Protein AF-K2JAC0-F1 (afdb_monomer_lite)

Radius of gyration: 22.64 Å; chains: 1; bounding box: 38×79×41 Å

Foldseek 3Di:
DDDDDPDDPPPPVVVVVVVVVVVVVVVVVVVVQVVVQVVVQVLCVVLLVVVQVVFVLLFVLVQVLCPVPDPPDHWPTWGFDGWTARPVQQWIWGKTQIDDPFFDSPKIKTAIAHPVQAPSVCSVVLSVLQNCPDPPDNRSSYSSVSSVVVRMDTGTHTDDD

Structure (mmCIF, N/CA/C/O backbone):
data_AF-K2JAC0-F1
#
_entry.id   AF-K2JAC0-F1
#
loop_
_atom_site.group_PDB
_atom_site.id
_atom_site.type_symbol
_atom_site.label_atom_id
_atom_site.label_alt_id
_atom_site.label_comp_id
_atom_site.label_asym_id
_atom_site.label_entity_id
_atom_site.label_seq_id
_atom_site.pdbx_PDB_ins_code
_atom_site.Cartn_x
_atom_site.Cartn_y
_atom_site.Cartn_z
_atom_site.occupancy
_atom_site.B_iso_or_equiv
_atom_site.auth_seq_id
_atom_site.auth_comp_id
_atom_site.auth_asym_id
_atom_site.auth_atom_id
_atom_site.pdbx_PDB_model_num
ATOM 1 N N . MET A 1 1 ? -5.618 -63.204 -14.736 1.00 41.69 1 MET A N 1
ATOM 2 C CA . MET A 1 1 ? -4.197 -62.794 -14.795 1.00 41.69 1 MET A CA 1
ATOM 3 C C . MET A 1 1 ? -3.832 -62.091 -13.493 1.00 41.69 1 MET A C 1
ATOM 5 O O . MET A 1 1 ? -4.627 -61.258 -13.069 1.00 41.69 1 MET A O 1
ATOM 9 N N . PRO A 1 2 ? -2.713 -62.433 -12.831 1.00 42.84 2 PRO A N 1
ATOM 10 C CA . PRO A 1 2 ? -2.320 -61.817 -11.567 1.00 42.84 2 PRO A CA 1
ATOM 11 C C . PRO A 1 2 ? -1.718 -60.425 -11.809 1.00 42.84 2 PRO A C 1
ATOM 13 O O . PRO A 1 2 ? -0.909 -60.261 -12.720 1.00 42.84 2 PRO A O 1
ATOM 16 N N . ARG A 1 3 ? -2.093 -59.436 -10.985 1.00 47.97 3 ARG A N 1
ATOM 17 C CA . ARG A 1 3 ? -1.370 -58.160 -10.876 1.00 47.97 3 ARG A CA 1
ATOM 18 C C . ARG A 1 3 ? -0.069 -58.450 -10.137 1.00 47.97 3 ARG A C 1
ATOM 20 O O . ARG A 1 3 ? -0.105 -58.738 -8.944 1.00 47.97 3 ARG A O 1
ATOM 27 N N . LYS A 1 4 ? 1.045 -58.436 -10.856 1.00 46.31 4 LYS A N 1
ATOM 28 C CA . LYS A 1 4 ? 2.378 -58.525 -10.276 1.00 46.31 4 LYS A CA 1
ATOM 29 C C . LYS A 1 4 ? 3.155 -57.262 -10.631 1.00 46.31 4 LYS A C 1
ATOM 31 O O . LYS A 1 4 ? 3.257 -56.905 -11.800 1.00 46.31 4 LYS A O 1
ATOM 36 N N . ASP A 1 5 ? 3.647 -56.646 -9.563 1.00 45.91 5 ASP A N 1
ATOM 37 C CA . ASP A 1 5 ? 4.888 -55.882 -9.488 1.00 45.91 5 ASP A CA 1
ATOM 38 C C . ASP A 1 5 ? 4.832 -54.431 -9.998 1.00 45.91 5 ASP A C 1
ATOM 40 O O . ASP A 1 5 ? 5.292 -54.102 -11.086 1.00 45.91 5 ASP A O 1
ATOM 44 N N . LEU A 1 6 ? 4.321 -53.532 -9.145 1.00 47.09 6 LEU A N 1
ATOM 45 C CA . LEU A 1 6 ? 4.519 -52.080 -9.273 1.00 47.09 6 LEU A CA 1
ATOM 46 C C . LEU A 1 6 ? 5.418 -51.501 -8.161 1.00 47.09 6 LEU A C 1
ATOM 48 O O . LEU A 1 6 ? 5.350 -50.308 -7.892 1.00 47.09 6 LEU A O 1
ATOM 52 N N . GLU A 1 7 ? 6.230 -52.325 -7.490 1.00 48.16 7 GLU A N 1
ATOM 53 C CA . GLU A 1 7 ? 6.984 -51.887 -6.301 1.00 48.16 7 GLU A CA 1
ATOM 54 C C . GLU A 1 7 ? 8.494 -51.697 -6.489 1.00 48.16 7 GLU A C 1
ATOM 56 O O . GLU A 1 7 ? 9.125 -51.179 -5.583 1.00 48.16 7 GLU A O 1
ATOM 61 N N . ASN A 1 8 ? 9.094 -51.996 -7.647 1.00 45.06 8 ASN A N 1
ATOM 62 C CA . ASN A 1 8 ? 10.555 -51.863 -7.815 1.00 45.06 8 ASN A CA 1
ATOM 63 C C . ASN A 1 8 ? 10.982 -51.264 -9.165 1.00 45.06 8 ASN A C 1
ATOM 65 O O . ASN A 1 8 ? 11.904 -51.762 -9.810 1.00 45.06 8 ASN A O 1
ATOM 69 N N . TYR A 1 9 ? 10.345 -50.180 -9.614 1.00 46.78 9 TYR A N 1
ATOM 70 C CA . TYR A 1 9 ? 10.960 -49.347 -10.653 1.00 46.78 9 TYR A CA 1
ATOM 71 C C . TYR A 1 9 ? 11.918 -48.349 -9.996 1.00 46.78 9 TYR A C 1
ATOM 73 O O . TYR A 1 9 ? 11.578 -47.183 -9.793 1.00 46.78 9 TYR A O 1
ATOM 81 N N . GLU A 1 10 ? 13.138 -48.795 -9.681 1.00 56.72 10 GLU A N 1
ATOM 82 C CA . GLU A 1 10 ? 14.261 -47.864 -9.562 1.00 56.72 10 GLU A CA 1
ATOM 83 C C . GLU A 1 10 ? 14.334 -47.081 -10.879 1.00 56.72 10 GLU A C 1
ATOM 85 O O . GLU A 1 10 ? 14.520 -47.659 -11.955 1.00 56.72 10 GLU A O 1
ATOM 90 N N . LEU A 1 11 ? 14.101 -45.764 -10.823 1.00 56.44 11 LEU A N 1
ATOM 91 C CA . LEU A 1 11 ? 14.238 -44.924 -12.008 1.00 56.44 11 LEU A CA 1
ATOM 92 C C . LEU A 1 11 ? 15.661 -45.116 -12.560 1.00 56.44 11 LEU A C 1
ATOM 94 O O . LEU A 1 11 ? 16.615 -44.871 -11.818 1.00 56.44 11 LEU A O 1
ATOM 98 N N . PRO A 1 12 ? 15.825 -45.509 -13.842 1.00 59.22 12 PRO A N 1
ATOM 99 C CA . PRO A 1 12 ? 17.135 -45.639 -14.466 1.00 59.22 12 PRO A CA 1
ATOM 100 C C . PRO A 1 12 ? 17.964 -44.383 -14.205 1.00 59.22 12 PRO A C 1
ATOM 102 O O . PRO A 1 12 ? 17.416 -43.280 -14.288 1.00 59.22 12 PRO A O 1
ATOM 105 N N . ASN A 1 13 ? 19.263 -44.529 -13.932 1.00 57.91 13 ASN A N 1
ATOM 106 C CA . ASN A 1 13 ? 20.158 -43.416 -13.580 1.00 57.91 13 ASN A CA 1
ATOM 107 C C . ASN A 1 13 ? 20.007 -42.201 -14.513 1.00 57.91 13 ASN A C 1
ATOM 109 O O . ASN A 1 13 ? 20.007 -41.066 -14.055 1.00 57.91 13 ASN A O 1
ATOM 113 N N . THR A 1 14 ? 19.740 -42.428 -15.801 1.00 55.12 14 THR A N 1
ATOM 114 C CA . THR A 1 14 ? 19.450 -41.384 -16.795 1.00 55.12 14 THR A CA 1
ATOM 115 C C . THR A 1 14 ? 18.192 -40.563 -16.485 1.00 55.12 14 THR A C 1
ATOM 117 O O . THR A 1 14 ? 18.196 -39.349 -16.650 1.00 55.12 14 THR A O 1
ATOM 120 N N . LYS A 1 15 ? 17.104 -41.190 -16.019 1.00 51.06 15 LYS A N 1
ATOM 121 C CA . LYS A 1 15 ? 15.878 -40.480 -15.620 1.00 51.06 15 LYS A CA 1
ATOM 122 C C . LYS A 1 15 ? 16.061 -39.737 -14.295 1.00 51.06 15 LYS A C 1
ATOM 124 O O . LYS A 1 15 ? 15.537 -38.637 -14.158 1.00 51.06 15 LYS A O 1
ATOM 129 N N . LYS A 1 16 ? 16.828 -40.301 -13.354 1.00 57.44 16 LYS A N 1
ATOM 130 C CA . LYS A 1 16 ? 17.203 -39.628 -12.098 1.00 57.44 16 LYS A CA 1
ATOM 131 C C . LYS A 1 16 ? 18.079 -38.398 -12.366 1.00 57.44 16 LYS A C 1
ATOM 133 O O . LYS A 1 16 ? 17.835 -37.346 -11.790 1.00 57.44 16 LYS A O 1
ATOM 138 N N . ASP A 1 17 ? 19.010 -38.494 -13.312 1.00 59.44 17 ASP A N 1
ATOM 139 C CA . ASP A 1 17 ? 19.830 -37.370 -13.777 1.00 59.44 17 ASP A CA 1
ATOM 140 C C . ASP A 1 17 ? 19.011 -36.292 -14.480 1.00 59.44 17 ASP A C 1
ATOM 142 O O . ASP A 1 17 ? 19.243 -35.107 -14.256 1.00 59.44 17 ASP A O 1
ATOM 146 N N . ILE A 1 18 ? 18.035 -36.674 -15.309 1.00 64.50 18 ILE A N 1
ATOM 147 C CA . ILE A 1 18 ? 17.108 -35.715 -15.921 1.00 64.50 18 ILE A CA 1
ATOM 148 C C . ILE A 1 18 ? 16.281 -35.022 -14.837 1.00 64.50 18 ILE A C 1
ATOM 150 O O . ILE A 1 18 ? 16.181 -33.802 -14.849 1.00 64.50 18 ILE A O 1
ATOM 154 N N . PHE A 1 19 ? 15.744 -35.766 -13.868 1.00 54.75 19 PHE A N 1
ATOM 155 C CA . PHE A 1 19 ? 14.974 -35.195 -12.764 1.00 54.75 19 PHE A CA 1
ATOM 156 C C . PHE A 1 19 ? 15.814 -34.226 -11.918 1.00 54.75 19 PHE A C 1
ATOM 158 O O . PHE A 1 19 ? 15.389 -33.105 -11.658 1.00 54.75 19 PHE A O 1
ATOM 165 N N . ASN A 1 20 ? 17.046 -34.603 -11.577 1.00 58.28 20 ASN A N 1
ATOM 166 C CA . ASN A 1 20 ? 17.973 -3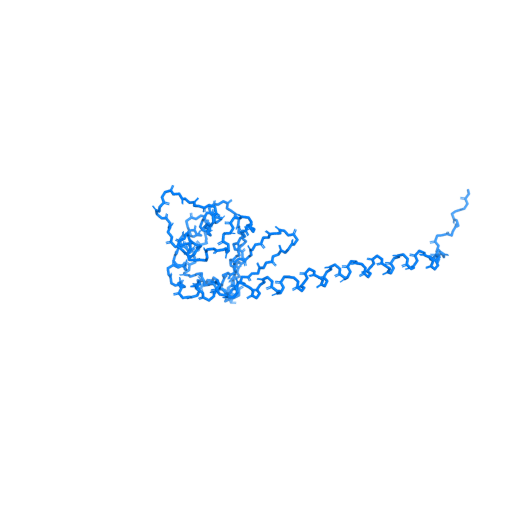3.741 -10.846 1.00 58.28 20 ASN A CA 1
ATOM 167 C C . ASN A 1 20 ? 18.380 -32.505 -11.661 1.00 58.28 20 ASN A C 1
ATOM 169 O O . ASN A 1 20 ? 18.470 -31.412 -11.109 1.00 58.28 20 ASN A O 1
ATOM 173 N N . LYS A 1 21 ? 18.589 -32.644 -12.977 1.00 60.19 21 LYS A N 1
ATOM 174 C CA . LYS A 1 21 ? 18.832 -31.505 -13.876 1.00 60.19 21 LYS A CA 1
ATOM 175 C C . LYS A 1 21 ? 17.627 -30.574 -13.939 1.00 60.19 21 LYS A C 1
ATOM 177 O O . LYS A 1 21 ? 17.820 -29.370 -13.860 1.00 60.19 21 LYS A O 1
ATOM 182 N N . LEU A 1 22 ? 16.408 -31.106 -14.028 1.00 54.47 22 LEU A N 1
ATOM 183 C CA . LEU A 1 22 ? 15.177 -30.311 -14.029 1.00 54.47 22 LEU A CA 1
ATOM 184 C C . LEU A 1 22 ? 14.985 -29.565 -12.703 1.00 54.47 22 LEU A C 1
ATOM 186 O O . LEU A 1 22 ? 14.682 -28.376 -12.723 1.00 54.47 22 LEU A O 1
ATOM 190 N N . ILE A 1 23 ? 15.231 -30.220 -11.562 1.00 60.34 23 ILE A N 1
ATOM 191 C CA . ILE A 1 23 ? 15.219 -29.558 -10.250 1.00 60.34 23 ILE A CA 1
ATOM 192 C C . ILE A 1 23 ? 16.289 -28.468 -10.180 1.00 60.34 23 ILE A C 1
ATOM 194 O O . ILE A 1 23 ? 16.000 -27.367 -9.726 1.00 60.34 23 ILE A O 1
ATOM 198 N N . ASN A 1 24 ? 17.504 -28.732 -10.662 1.00 55.88 24 ASN A N 1
ATOM 199 C CA . ASN A 1 24 ? 18.574 -27.739 -10.656 1.00 55.88 24 ASN A CA 1
ATOM 200 C C . ASN A 1 24 ? 18.280 -26.553 -11.582 1.00 55.88 24 ASN A C 1
ATOM 202 O O . ASN A 1 24 ? 18.573 -25.430 -11.197 1.00 55.88 24 ASN A O 1
ATOM 206 N N . ILE A 1 25 ? 17.680 -26.774 -12.757 1.00 58.16 25 ILE A N 1
ATOM 207 C CA . ILE A 1 25 ? 17.244 -25.699 -13.660 1.00 58.16 25 ILE A CA 1
ATOM 208 C C . ILE A 1 25 ? 16.173 -24.850 -12.976 1.00 58.16 25 ILE A C 1
ATOM 210 O O . ILE A 1 25 ? 16.342 -23.641 -12.903 1.00 58.16 25 ILE A O 1
ATOM 214 N N . ARG A 1 26 ? 15.141 -25.473 -12.386 1.00 58.66 26 ARG A N 1
ATOM 215 C CA . ARG A 1 26 ? 14.107 -24.751 -11.629 1.00 58.66 26 ARG A CA 1
ATOM 216 C C . ARG A 1 26 ? 14.710 -23.948 -10.472 1.00 58.66 26 ARG A C 1
ATOM 218 O O . ARG A 1 26 ? 14.363 -22.792 -10.289 1.00 58.66 26 ARG A O 1
ATOM 225 N N . ARG A 1 27 ? 15.662 -24.526 -9.734 1.00 57.50 27 ARG A N 1
ATOM 226 C CA . ARG A 1 27 ? 16.340 -23.851 -8.619 1.00 57.50 27 ARG A CA 1
ATOM 227 C C . ARG A 1 27 ? 17.247 -22.708 -9.085 1.00 57.50 27 ARG A C 1
ATOM 229 O O . ARG A 1 27 ? 17.416 -21.733 -8.364 1.00 57.50 27 ARG A O 1
ATOM 236 N N . ILE A 1 28 ? 17.883 -22.829 -10.251 1.00 59.12 28 ILE A N 1
ATOM 237 C CA . ILE A 1 28 ? 18.661 -21.738 -10.861 1.00 59.12 28 ILE A CA 1
ATOM 238 C C . ILE A 1 28 ? 17.721 -20.604 -11.270 1.00 59.12 28 ILE A C 1
ATOM 240 O O . ILE A 1 28 ? 18.044 -19.453 -11.000 1.00 59.12 28 ILE A O 1
ATOM 244 N N . ASP A 1 29 ? 16.561 -20.934 -11.838 1.00 65.62 29 ASP A N 1
ATOM 245 C CA . ASP A 1 29 ? 15.532 -19.962 -12.212 1.00 65.62 29 ASP A CA 1
ATOM 246 C C . ASP A 1 29 ? 15.002 -19.219 -10.976 1.00 65.62 29 ASP A C 1
ATOM 248 O O . ASP A 1 29 ? 15.043 -17.999 -10.928 1.00 65.62 29 ASP A O 1
ATOM 252 N N . GLU A 1 30 ? 14.643 -19.934 -9.904 1.00 63.38 30 GLU A N 1
ATOM 253 C CA . GLU A 1 30 ? 14.189 -19.336 -8.637 1.00 63.38 30 GLU A CA 1
ATOM 254 C C . GLU A 1 30 ? 15.240 -18.410 -8.000 1.00 63.38 30 GLU A C 1
ATOM 256 O O . GLU A 1 30 ? 14.904 -17.320 -7.542 1.00 63.38 30 GLU A O 1
ATOM 261 N N . ASN A 1 31 ? 16.521 -18.800 -7.992 1.00 63.72 31 ASN A N 1
ATOM 262 C CA . ASN A 1 31 ? 17.588 -17.942 -7.462 1.00 63.72 31 ASN A CA 1
ATOM 263 C C . ASN A 1 31 ? 17.860 -16.725 -8.357 1.00 63.72 31 ASN A C 1
ATOM 265 O O . ASN A 1 31 ? 18.203 -15.662 -7.846 1.00 63.72 31 ASN A O 1
ATOM 269 N N . LEU A 1 32 ? 17.736 -16.872 -9.679 1.00 63.53 32 LEU A N 1
ATOM 270 C CA . LEU A 1 32 ? 17.890 -15.769 -10.626 1.00 63.53 32 LEU A CA 1
ATOM 271 C C . LEU A 1 32 ? 16.728 -14.778 -10.489 1.00 63.53 32 LEU A C 1
ATOM 273 O O . LEU A 1 32 ? 16.962 -13.576 -10.428 1.00 63.53 32 LEU A O 1
ATOM 277 N N . ILE A 1 33 ? 15.501 -15.286 -10.360 1.00 63.34 33 ILE A N 1
ATOM 278 C CA . ILE A 1 33 ? 14.295 -14.511 -10.062 1.00 63.34 33 ILE A CA 1
ATOM 279 C C . ILE A 1 33 ? 14.467 -13.761 -8.738 1.00 63.34 33 ILE A C 1
ATOM 281 O O . ILE A 1 33 ? 14.254 -12.554 -8.696 1.00 63.34 33 ILE A O 1
ATOM 285 N N . LEU A 1 34 ? 14.909 -14.438 -7.672 1.00 60.94 34 LEU A N 1
ATOM 286 C CA . LEU A 1 34 ? 15.107 -13.817 -6.360 1.00 60.94 34 LEU A CA 1
ATOM 287 C C . LEU A 1 34 ? 16.180 -12.723 -6.399 1.00 60.94 34 LEU A C 1
ATOM 289 O O . LEU A 1 34 ? 15.952 -11.628 -5.897 1.00 60.94 34 LEU A O 1
ATOM 293 N N . LYS A 1 35 ? 17.317 -12.989 -7.049 1.00 60.12 35 LYS A N 1
ATOM 294 C CA . LYS A 1 35 ? 18.401 -12.013 -7.193 1.00 60.12 35 LYS A CA 1
ATOM 295 C C . LYS A 1 35 ? 17.971 -10.793 -8.012 1.00 60.12 35 LYS A C 1
ATOM 297 O O . LYS A 1 35 ? 18.291 -9.670 -7.639 1.00 60.12 35 LYS A O 1
ATOM 302 N N . ASN A 1 36 ? 17.232 -11.005 -9.099 1.00 60.66 36 ASN A N 1
ATOM 303 C CA . ASN A 1 36 ? 16.712 -9.911 -9.917 1.00 60.66 36 ASN A CA 1
ATOM 304 C C . ASN A 1 36 ? 15.640 -9.111 -9.163 1.00 60.66 36 ASN A C 1
ATOM 306 O O . ASN A 1 36 ? 15.604 -7.892 -9.285 1.00 60.66 36 ASN A O 1
ATOM 310 N N . ASN A 1 37 ? 14.803 -9.767 -8.351 1.00 61.78 37 ASN A N 1
ATOM 311 C CA . ASN A 1 37 ? 13.857 -9.079 -7.472 1.00 61.78 37 ASN A CA 1
ATOM 312 C C . ASN A 1 37 ? 14.589 -8.210 -6.445 1.00 61.78 37 ASN A C 1
ATOM 314 O O . ASN A 1 37 ? 14.202 -7.067 -6.256 1.00 61.78 37 ASN A O 1
ATOM 318 N N . GLU A 1 38 ? 15.654 -8.715 -5.817 1.00 62.59 38 GLU A N 1
ATOM 319 C CA . GLU A 1 38 ? 16.469 -7.932 -4.879 1.00 62.59 38 GLU A CA 1
ATOM 320 C C . GLU A 1 38 ? 17.136 -6.727 -5.559 1.00 62.59 38 GLU A C 1
ATOM 322 O O . GLU A 1 38 ? 17.138 -5.635 -4.998 1.00 62.59 38 GLU A O 1
ATOM 327 N N . GLU A 1 39 ? 17.674 -6.890 -6.770 1.00 65.19 39 GLU A N 1
ATOM 328 C CA . GLU A 1 39 ? 18.295 -5.798 -7.535 1.00 65.19 39 GLU A CA 1
ATOM 329 C C . GLU A 1 39 ? 17.265 -4.726 -7.932 1.00 65.19 39 GLU A C 1
ATOM 331 O O . GLU A 1 39 ? 17.462 -3.550 -7.633 1.00 65.19 39 GLU A O 1
ATOM 336 N N . ILE A 1 40 ? 16.113 -5.133 -8.477 1.00 65.25 40 ILE A N 1
ATOM 337 C CA . ILE A 1 40 ? 15.021 -4.217 -8.837 1.00 65.25 40 ILE A CA 1
ATOM 338 C C . ILE A 1 40 ? 14.437 -3.540 -7.592 1.00 65.25 40 ILE A C 1
ATOM 340 O O . ILE A 1 40 ? 14.174 -2.344 -7.616 1.00 65.25 40 ILE A O 1
ATOM 344 N N . THR A 1 41 ? 14.250 -4.263 -6.486 1.00 61.91 41 THR A N 1
ATOM 345 C CA . THR A 1 41 ? 13.786 -3.673 -5.222 1.00 61.91 41 THR A CA 1
ATOM 346 C C . THR A 1 41 ? 14.793 -2.660 -4.676 1.00 61.91 41 THR A C 1
ATOM 348 O O . THR A 1 41 ? 14.384 -1.599 -4.211 1.00 61.91 41 THR A O 1
ATOM 351 N N . ASN A 1 42 ? 16.100 -2.909 -4.798 1.00 64.25 42 ASN A N 1
ATOM 352 C CA . ASN A 1 42 ? 17.111 -1.926 -4.406 1.00 64.25 42 ASN A CA 1
ATOM 353 C C . ASN A 1 42 ? 17.055 -0.648 -5.259 1.00 64.25 42 ASN A C 1
ATOM 355 O O . ASN A 1 42 ? 17.236 0.447 -4.718 1.00 64.25 42 ASN A O 1
ATOM 359 N N . ASP A 1 43 ? 16.735 -0.767 -6.548 1.00 68.25 43 ASP A N 1
ATOM 360 C CA . ASP A 1 43 ? 16.519 0.376 -7.444 1.00 68.25 43 ASP A CA 1
ATOM 361 C C . ASP A 1 43 ? 15.245 1.177 -7.105 1.00 68.25 43 ASP A C 1
ATOM 363 O O . ASP A 1 43 ? 15.130 2.346 -7.478 1.00 68.25 43 ASP A O 1
ATOM 367 N N . LEU A 1 44 ? 14.303 0.598 -6.349 1.00 76.06 44 LEU A N 1
ATOM 368 C CA . LEU A 1 44 ? 13.095 1.280 -5.865 1.00 76.06 44 LEU A CA 1
ATOM 369 C C . LEU A 1 44 ? 13.295 2.018 -4.537 1.00 76.06 44 LEU A C 1
ATOM 371 O O . LEU A 1 44 ? 12.425 2.801 -4.152 1.00 76.06 44 LEU A O 1
ATOM 375 N N . ASN A 1 45 ? 14.424 1.832 -3.847 1.00 80.62 45 ASN A N 1
ATOM 376 C CA . ASN A 1 45 ? 14.698 2.525 -2.585 1.00 80.62 45 ASN A CA 1
ATOM 377 C C . ASN A 1 45 ? 14.538 4.057 -2.688 1.00 80.62 45 ASN A C 1
ATOM 379 O O . ASN A 1 45 ? 13.885 4.633 -1.819 1.00 80.62 45 ASN A O 1
ATOM 383 N N . PRO A 1 46 ? 15.027 4.748 -3.741 1.00 82.81 46 PRO A N 1
ATOM 384 C CA . PRO A 1 46 ? 14.810 6.188 -3.887 1.00 82.81 46 PRO A CA 1
ATOM 385 C C . PRO A 1 46 ? 13.329 6.575 -3.985 1.00 82.81 46 PRO A C 1
ATOM 387 O O . PRO A 1 46 ? 12.935 7.616 -3.464 1.00 82.81 46 PRO A O 1
ATOM 390 N N . LEU A 1 47 ? 12.505 5.747 -4.636 1.00 84.00 47 LEU A N 1
ATOM 391 C CA . LEU A 1 47 ? 11.059 5.957 -4.724 1.00 84.00 47 LEU A CA 1
ATOM 392 C C . LEU A 1 47 ? 10.397 5.769 -3.353 1.00 84.00 47 LEU A C 1
ATOM 394 O O . LEU A 1 47 ? 9.590 6.607 -2.950 1.00 84.00 47 LEU A O 1
ATOM 398 N N . LEU A 1 48 ? 10.754 4.702 -2.631 1.00 88.62 48 LEU A N 1
ATOM 399 C CA . LEU A 1 48 ? 10.245 4.437 -1.285 1.00 88.62 48 LEU A CA 1
ATOM 400 C C . LEU A 1 48 ? 10.571 5.593 -0.333 1.00 88.62 48 LEU A C 1
ATOM 402 O O . LEU A 1 48 ? 9.682 6.095 0.351 1.00 88.62 48 LEU A O 1
ATOM 406 N N . GLU A 1 49 ? 11.821 6.054 -0.327 1.00 88.44 49 GLU A N 1
ATOM 407 C CA . GLU A 1 49 ? 12.252 7.182 0.502 1.00 88.44 49 GLU A CA 1
ATOM 408 C C . GLU A 1 49 ? 11.479 8.463 0.160 1.00 88.44 49 GLU A C 1
ATOM 410 O O . GLU A 1 49 ? 11.000 9.157 1.056 1.00 88.44 49 GLU A O 1
ATOM 415 N N . GLN A 1 50 ? 11.265 8.758 -1.127 1.00 85.81 50 GLN A N 1
ATOM 416 C CA . GLN A 1 50 ? 10.462 9.916 -1.530 1.00 85.81 50 GLN A CA 1
ATOM 417 C C . GLN A 1 50 ? 9.003 9.805 -1.078 1.00 85.81 50 GLN A C 1
ATOM 419 O O . GLN A 1 50 ? 8.455 10.781 -0.563 1.00 85.81 50 GLN A O 1
ATOM 424 N N . LEU A 1 51 ? 8.381 8.631 -1.205 1.00 86.69 51 LEU A N 1
ATOM 425 C CA . LEU A 1 51 ? 7.020 8.400 -0.717 1.00 86.69 51 LEU A CA 1
ATOM 426 C C . LEU A 1 51 ? 6.928 8.554 0.807 1.00 86.69 51 LEU A C 1
ATOM 428 O O . LEU A 1 51 ? 5.968 9.155 1.287 1.00 86.69 51 LEU A O 1
ATOM 432 N N . LYS A 1 52 ? 7.950 8.121 1.559 1.00 90.12 52 LYS A N 1
ATOM 433 C CA . LYS A 1 52 ? 8.052 8.359 3.010 1.00 90.12 52 LYS A CA 1
ATOM 434 C C . LYS A 1 52 ? 8.155 9.845 3.359 1.00 90.12 52 LYS A C 1
ATOM 436 O O . LYS A 1 52 ? 7.574 10.280 4.346 1.00 90.12 52 LYS A O 1
ATOM 441 N N . THR A 1 53 ? 8.792 10.682 2.533 1.00 88.44 53 THR A N 1
ATOM 442 C CA . THR A 1 53 ? 8.757 12.145 2.770 1.00 88.44 53 THR A CA 1
ATOM 443 C C . THR A 1 53 ? 7.358 12.752 2.614 1.00 88.44 53 THR A C 1
ATOM 445 O O . THR A 1 53 ? 7.095 13.836 3.132 1.00 88.44 53 THR A O 1
ATOM 448 N N . GLN A 1 54 ? 6.463 12.061 1.903 1.00 85.00 54 GLN A N 1
ATOM 449 C CA . GLN A 1 54 ? 5.081 12.464 1.637 1.00 85.00 54 GLN A CA 1
ATOM 450 C C . GLN A 1 54 ? 4.075 11.591 2.404 1.00 85.00 54 GLN A C 1
ATOM 452 O O . GLN A 1 54 ? 2.922 11.464 1.995 1.00 85.00 54 GLN A O 1
ATOM 457 N N . GLU A 1 55 ? 4.496 10.998 3.522 1.00 85.69 55 GLU A N 1
ATOM 458 C CA . GLU A 1 55 ? 3.716 10.016 4.278 1.00 85.69 55 GLU A CA 1
ATOM 459 C C . GLU A 1 55 ? 2.331 10.536 4.687 1.00 85.69 55 GLU A C 1
ATOM 461 O O . GLU A 1 55 ? 1.335 9.849 4.486 1.00 85.69 55 GLU A O 1
ATOM 466 N N . PHE A 1 56 ? 2.239 11.770 5.195 1.00 88.38 56 PHE A N 1
ATOM 467 C CA . PHE A 1 56 ? 0.967 12.340 5.648 1.00 88.38 56 PHE A CA 1
ATOM 468 C C . PHE A 1 56 ? -0.077 12.498 4.524 1.00 88.38 56 PHE A C 1
ATOM 470 O O . PHE A 1 56 ? -1.165 11.931 4.650 1.00 88.38 56 PHE A O 1
ATOM 477 N N . PRO A 1 57 ? 0.194 13.232 3.421 1.00 89.19 57 PRO A N 1
ATOM 478 C CA . PRO A 1 57 ? -0.785 13.371 2.344 1.00 89.19 57 PRO A CA 1
ATOM 479 C C . PRO A 1 57 ? -1.069 12.042 1.627 1.00 89.19 57 PRO A C 1
ATOM 481 O O . PRO A 1 57 ? -2.198 11.825 1.188 1.00 89.19 57 PRO A O 1
ATOM 484 N N . LEU A 1 58 ? -0.085 11.140 1.543 1.00 88.62 58 LEU A N 1
ATOM 485 C CA . LEU A 1 58 ? -0.280 9.799 0.995 1.00 88.62 58 LEU A CA 1
ATOM 486 C C . LEU A 1 58 ? -1.242 8.977 1.862 1.00 88.62 58 LEU A C 1
ATOM 488 O O . LEU A 1 58 ? -2.235 8.461 1.356 1.00 88.62 58 LEU A O 1
ATOM 492 N N . SER A 1 59 ? -0.984 8.906 3.168 1.00 92.56 59 SER A N 1
ATOM 493 C CA . SER A 1 59 ? -1.811 8.180 4.136 1.00 92.56 59 SER A CA 1
ATOM 494 C C . SER A 1 59 ? -3.257 8.676 4.130 1.00 92.56 59 SER A C 1
ATOM 496 O O . SER A 1 59 ? -4.182 7.866 4.055 1.00 92.56 59 SER A O 1
ATOM 498 N N . ASP A 1 60 ? -3.468 9.997 4.114 1.00 91.25 60 ASP A N 1
ATOM 499 C CA . ASP A 1 60 ? -4.803 10.602 4.031 1.00 91.25 60 ASP A CA 1
ATOM 500 C C . ASP A 1 60 ? -5.538 10.210 2.736 1.00 91.25 60 ASP A C 1
ATOM 502 O O . ASP A 1 60 ? -6.706 9.815 2.778 1.00 91.25 60 ASP A O 1
ATOM 506 N N . ALA A 1 61 ? -4.858 10.257 1.585 1.00 88.75 61 ALA A N 1
ATOM 507 C CA . ALA A 1 61 ? -5.451 9.896 0.299 1.00 88.75 61 ALA A CA 1
ATOM 508 C C . ALA A 1 61 ? -5.844 8.409 0.229 1.00 88.75 61 ALA A C 1
ATOM 510 O O . ALA A 1 61 ? -6.968 8.084 -0.164 1.00 88.75 61 ALA A O 1
ATOM 511 N N . ILE A 1 62 ? -4.947 7.511 0.647 1.00 91.06 62 ILE A N 1
ATOM 512 C CA . ILE A 1 62 ? -5.174 6.058 0.647 1.00 91.06 62 ILE A CA 1
ATOM 513 C C . ILE A 1 62 ? -6.291 5.683 1.627 1.00 91.06 62 ILE A C 1
ATOM 515 O O . ILE A 1 62 ? -7.217 4.955 1.266 1.00 91.06 62 ILE A O 1
ATOM 519 N N . THR A 1 63 ? -6.256 6.239 2.838 1.00 93.31 63 THR A N 1
ATOM 520 C CA . THR A 1 63 ? -7.270 6.006 3.874 1.00 93.31 63 THR A CA 1
ATOM 521 C C . THR A 1 63 ? -8.655 6.446 3.406 1.00 93.31 63 THR A C 1
ATOM 523 O O . THR A 1 63 ? -9.623 5.696 3.532 1.00 93.31 63 THR A O 1
ATOM 526 N N . LYS A 1 64 ? -8.765 7.634 2.793 1.00 90.94 64 LYS A N 1
ATOM 527 C CA . LYS A 1 64 ? -10.027 8.114 2.210 1.00 90.94 64 LYS A CA 1
ATOM 528 C C . LYS A 1 64 ? -10.533 7.197 1.105 1.00 90.94 64 LYS A C 1
ATOM 530 O O . LYS A 1 64 ? -11.720 6.878 1.104 1.00 90.94 64 LYS A O 1
ATOM 535 N N . ALA A 1 65 ? -9.659 6.769 0.195 1.00 89.44 65 ALA A N 1
ATOM 536 C CA . ALA A 1 65 ? -10.036 5.881 -0.901 1.00 89.44 65 ALA A CA 1
ATOM 537 C C . ALA A 1 65 ? -10.573 4.536 -0.381 1.00 89.44 65 ALA A C 1
ATOM 539 O O . ALA A 1 65 ? -11.646 4.102 -0.800 1.00 89.44 65 ALA A O 1
ATOM 540 N N . ILE A 1 66 ? -9.887 3.915 0.584 1.00 91.88 66 ILE A N 1
ATOM 541 C CA . ILE A 1 66 ? -10.327 2.649 1.186 1.00 91.88 66 ILE A CA 1
ATOM 542 C C . ILE A 1 66 ? -11.627 2.820 1.973 1.00 91.88 66 ILE A C 1
ATOM 544 O O . ILE A 1 66 ? -12.574 2.081 1.723 1.00 91.88 66 ILE A O 1
ATOM 548 N N . ASN A 1 67 ? -11.725 3.813 2.859 1.00 92.12 67 ASN A N 1
ATOM 549 C CA . ASN A 1 67 ? -12.920 4.016 3.690 1.00 92.12 67 ASN A CA 1
ATOM 550 C C . ASN A 1 67 ? -14.174 4.349 2.859 1.00 92.12 67 ASN A C 1
ATOM 552 O O . ASN A 1 67 ? -15.296 4.089 3.290 1.00 92.12 67 ASN A O 1
ATOM 556 N N . GLN A 1 68 ? -14.005 4.941 1.672 1.00 89.81 68 GLN A N 1
ATOM 557 C CA . GLN A 1 68 ? -15.105 5.181 0.733 1.00 89.81 68 GLN A CA 1
ATOM 558 C C . GLN A 1 68 ? -15.505 3.923 -0.040 1.00 89.81 68 GLN A C 1
ATOM 560 O O . GLN A 1 68 ? -16.684 3.753 -0.359 1.00 89.81 68 GLN A O 1
ATOM 565 N N . LYS A 1 69 ? -14.535 3.068 -0.373 1.00 88.81 69 LYS A N 1
ATOM 566 C CA . LYS A 1 69 ? -14.745 1.899 -1.225 1.00 88.81 69 LYS A CA 1
ATOM 567 C C . LYS A 1 69 ? -15.206 0.669 -0.444 1.00 88.81 69 LYS A C 1
ATOM 569 O O . LYS A 1 69 ? -16.109 -0.033 -0.896 1.00 88.81 69 LYS A O 1
ATOM 574 N N . GLU A 1 70 ? -14.613 0.418 0.716 1.00 88.94 70 GLU A N 1
ATOM 575 C CA . GLU A 1 70 ? -14.822 -0.798 1.495 1.00 88.94 70 GLU A CA 1
ATOM 576 C C . GLU A 1 70 ? -15.806 -0.586 2.641 1.00 88.94 70 GLU A C 1
ATOM 578 O O . GLU A 1 70 ? -15.582 0.169 3.589 1.00 88.94 70 GLU A O 1
ATOM 583 N N . LYS A 1 71 ? -16.930 -1.300 2.585 1.00 86.88 71 LYS A N 1
ATOM 584 C CA . LYS A 1 71 ? -17.973 -1.179 3.600 1.00 86.88 71 LYS A CA 1
ATOM 585 C C . LYS A 1 71 ? -17.545 -1.867 4.896 1.00 86.88 71 LYS A C 1
ATOM 587 O O . LYS A 1 71 ? -17.356 -3.077 4.926 1.00 86.88 71 LYS A O 1
ATOM 592 N N . GLY A 1 72 ? -17.525 -1.110 5.992 1.00 83.56 72 GLY A N 1
ATOM 593 C CA . GLY A 1 72 ? -17.194 -1.633 7.323 1.00 83.56 72 GLY A CA 1
ATOM 594 C C . GLY A 1 72 ? -15.702 -1.602 7.651 1.00 83.56 72 GLY A C 1
ATOM 595 O O . GLY A 1 72 ? -15.329 -2.000 8.750 1.00 83.56 72 GLY A O 1
ATOM 596 N N . ILE A 1 73 ? -14.871 -1.088 6.739 1.00 87.25 73 ILE A N 1
ATOM 597 C CA . ILE A 1 73 ? -13.482 -0.731 7.017 1.00 87.25 73 ILE A CA 1
ATOM 598 C C . ILE A 1 73 ? -13.436 0.763 7.356 1.00 87.25 73 ILE A C 1
ATOM 600 O O . ILE A 1 73 ? -14.027 1.589 6.663 1.00 87.25 73 ILE A O 1
ATOM 604 N N . ALA A 1 74 ? -12.753 1.096 8.447 1.00 91.62 74 ALA A N 1
ATOM 605 C CA . ALA A 1 74 ? -12.485 2.468 8.859 1.00 91.62 74 ALA A CA 1
ATOM 606 C C . ALA A 1 74 ? -11.027 2.551 9.311 1.00 91.62 74 ALA A C 1
ATOM 608 O O . ALA A 1 74 ? -10.720 2.244 10.457 1.00 91.62 74 ALA A O 1
ATOM 609 N N . LEU A 1 75 ? -10.125 2.861 8.386 1.00 94.25 75 LEU A N 1
ATOM 610 C CA . LEU A 1 75 ? -8.716 3.098 8.680 1.00 94.25 75 LEU A CA 1
ATOM 611 C C . LEU A 1 75 ? -8.532 4.526 9.207 1.00 94.25 75 LEU A C 1
ATOM 613 O O . LEU A 1 75 ? -9.193 5.448 8.722 1.00 94.25 75 LEU A O 1
ATOM 617 N N . ASP A 1 76 ? -7.624 4.693 10.165 1.00 94.69 76 ASP A N 1
ATOM 618 C CA . ASP A 1 76 ? -7.145 5.994 10.646 1.00 94.69 76 ASP A CA 1
ATOM 619 C C . ASP A 1 76 ? -5.889 6.437 9.883 1.00 94.69 76 ASP A C 1
ATOM 621 O O . ASP A 1 76 ? -5.656 7.632 9.703 1.00 94.69 76 ASP A O 1
ATOM 625 N N . TYR A 1 77 ? -5.078 5.474 9.438 1.00 95.25 77 TYR A N 1
ATOM 626 C CA . TYR A 1 77 ? -3.865 5.715 8.666 1.00 95.25 77 TYR A CA 1
ATOM 627 C C . TYR A 1 77 ? -3.510 4.530 7.758 1.00 95.25 77 TYR A C 1
ATOM 629 O O . TYR A 1 77 ? -3.894 3.384 8.012 1.00 95.25 77 TYR A O 1
ATOM 637 N N . ALA A 1 78 ? -2.698 4.818 6.739 1.00 94.75 78 ALA A N 1
ATOM 638 C CA . ALA A 1 78 ? -2.021 3.850 5.884 1.00 94.75 78 ALA A CA 1
ATOM 639 C C . ALA A 1 78 ? -0.597 4.347 5.583 1.00 94.75 78 ALA A C 1
ATOM 641 O O . ALA A 1 78 ? -0.406 5.236 4.751 1.00 94.75 78 ALA A O 1
ATOM 642 N N . LEU A 1 79 ? 0.405 3.805 6.277 1.00 94.81 79 LEU A N 1
ATOM 643 C CA . LEU A 1 79 ? 1.796 4.256 6.173 1.00 94.81 79 LEU A CA 1
ATOM 644 C C . LEU A 1 79 ? 2.573 3.349 5.227 1.00 94.81 79 LEU A C 1
ATOM 646 O O . LEU A 1 79 ? 2.546 2.131 5.383 1.00 94.81 79 LEU A O 1
ATOM 650 N N . ILE A 1 80 ? 3.271 3.933 4.252 1.00 93.19 80 ILE A N 1
ATOM 651 C CA . ILE A 1 80 ? 4.086 3.158 3.313 1.00 93.19 80 ILE A CA 1
ATOM 652 C C . ILE A 1 80 ? 5.256 2.499 4.058 1.00 93.19 80 ILE A C 1
ATOM 654 O O . ILE A 1 80 ? 6.113 3.170 4.635 1.00 93.19 80 ILE A O 1
ATOM 658 N N . ASN A 1 81 ? 5.289 1.172 4.034 1.00 93.75 81 ASN A N 1
ATOM 659 C CA . ASN A 1 81 ? 6.305 0.370 4.701 1.00 93.75 81 ASN A CA 1
ATOM 660 C C . ASN A 1 81 ? 7.412 -0.016 3.711 1.00 93.75 81 ASN A C 1
ATOM 662 O O . ASN A 1 81 ? 8.584 0.319 3.914 1.00 93.75 81 ASN A O 1
ATOM 666 N N . ASP A 1 82 ? 7.023 -0.655 2.603 1.00 92.31 82 ASP A N 1
ATOM 667 C CA . ASP A 1 82 ? 7.951 -1.260 1.645 1.00 92.31 82 ASP A CA 1
ATOM 668 C C . ASP A 1 82 ? 7.375 -1.301 0.216 1.00 92.31 82 ASP A C 1
ATOM 670 O O . ASP A 1 82 ? 6.160 -1.210 0.013 1.00 92.31 82 ASP A O 1
ATOM 674 N N . ILE A 1 83 ? 8.249 -1.461 -0.781 1.00 89.62 83 ILE A N 1
ATOM 675 C CA . ILE A 1 83 ? 7.883 -1.692 -2.182 1.00 89.62 83 ILE A CA 1
ATOM 676 C C . ILE A 1 83 ? 8.623 -2.927 -2.679 1.00 89.62 83 ILE A C 1
ATOM 678 O O . ILE A 1 83 ? 9.850 -2.948 -2.777 1.00 89.62 83 ILE A O 1
ATOM 682 N N . LYS A 1 84 ? 7.868 -3.952 -3.066 1.00 88.81 84 LYS A N 1
ATOM 683 C CA . LYS A 1 84 ? 8.433 -5.195 -3.603 1.00 88.81 84 LYS A CA 1
ATOM 684 C C . LYS A 1 84 ? 8.058 -5.371 -5.055 1.00 88.81 84 LYS A C 1
ATOM 686 O O . LYS A 1 84 ? 6.934 -5.075 -5.442 1.00 88.81 84 LYS A O 1
ATOM 691 N N . TYR A 1 85 ? 8.983 -5.891 -5.848 1.00 85.75 85 TYR A N 1
ATOM 692 C CA . TYR A 1 85 ? 8.688 -6.299 -7.212 1.00 85.75 85 TYR A CA 1
ATOM 693 C C . TYR A 1 85 ? 8.518 -7.814 -7.282 1.00 85.75 85 TYR A C 1
ATOM 695 O O . TYR A 1 85 ? 9.358 -8.574 -6.797 1.00 85.75 85 TYR A O 1
ATOM 703 N N . ASN A 1 86 ? 7.416 -8.247 -7.882 1.00 83.75 86 ASN A N 1
ATOM 704 C CA . ASN A 1 86 ? 7.156 -9.637 -8.199 1.00 83.75 86 ASN A CA 1
ATOM 705 C C . ASN A 1 86 ? 7.399 -9.858 -9.696 1.00 83.75 86 ASN A C 1
ATOM 707 O O . ASN A 1 86 ? 6.557 -9.514 -10.525 1.00 83.75 86 ASN A O 1
ATOM 711 N N . LEU A 1 87 ? 8.546 -10.449 -10.040 1.00 77.88 87 LEU A N 1
ATOM 712 C CA . LEU A 1 87 ? 8.917 -10.744 -11.426 1.00 77.88 87 LEU A CA 1
ATOM 713 C C . LEU A 1 87 ? 7.985 -11.748 -12.120 1.00 77.88 87 LEU A C 1
ATOM 715 O O . LEU A 1 87 ? 7.827 -11.660 -13.334 1.00 77.88 87 LEU A O 1
ATOM 719 N N . LEU A 1 88 ? 7.366 -12.686 -11.389 1.00 80.31 88 LEU A N 1
ATOM 720 C CA . LEU A 1 88 ? 6.466 -13.678 -12.000 1.00 80.31 88 LEU A CA 1
ATOM 721 C C . LEU A 1 88 ? 5.228 -13.007 -12.596 1.00 80.31 88 LEU A C 1
ATOM 723 O O . LEU A 1 88 ? 4.820 -13.336 -13.708 1.00 80.31 88 LEU A O 1
ATOM 727 N N . ASP A 1 89 ? 4.695 -12.033 -11.863 1.00 81.12 89 ASP A N 1
ATOM 728 C CA . ASP A 1 89 ? 3.476 -11.312 -12.222 1.00 81.12 89 ASP A CA 1
ATOM 729 C C . ASP A 1 89 ? 3.778 -9.923 -12.807 1.00 81.12 89 ASP A C 1
ATOM 731 O O . ASP A 1 89 ? 2.867 -9.143 -13.075 1.00 81.12 89 ASP A O 1
ATOM 735 N N . ASN A 1 90 ? 5.063 -9.596 -12.993 1.00 85.12 90 ASN A N 1
ATOM 736 C CA . ASN A 1 90 ? 5.561 -8.304 -13.469 1.00 85.12 90 ASN A CA 1
ATOM 737 C C . ASN A 1 90 ? 4.904 -7.096 -12.763 1.00 85.12 90 ASN A C 1
ATOM 739 O O . ASN A 1 90 ? 4.568 -6.086 -13.386 1.00 85.12 90 ASN A O 1
ATOM 743 N N . THR A 1 91 ? 4.704 -7.208 -11.450 1.00 88.00 91 THR A N 1
ATOM 744 C CA . THR A 1 91 ? 3.868 -6.291 -10.665 1.00 88.00 91 THR A CA 1
ATOM 745 C C . THR A 1 91 ? 4.621 -5.781 -9.442 1.00 88.00 91 THR A C 1
ATOM 747 O O . THR A 1 91 ? 5.341 -6.523 -8.775 1.00 88.00 91 THR A O 1
ATOM 750 N N . PHE A 1 92 ? 4.462 -4.495 -9.144 1.00 89.69 92 PHE A N 1
ATOM 751 C CA . PHE A 1 92 ? 4.915 -3.888 -7.903 1.00 89.69 92 PHE A CA 1
ATOM 752 C C . PHE A 1 92 ? 3.840 -3.983 -6.834 1.00 89.69 92 PHE A C 1
ATOM 754 O O . PHE A 1 92 ? 2.672 -3.685 -7.073 1.00 89.69 92 PHE A O 1
ATOM 761 N N . HIS A 1 93 ? 4.269 -4.343 -5.635 1.00 92.56 93 HIS A N 1
ATOM 762 C CA . HIS A 1 93 ? 3.467 -4.380 -4.430 1.00 92.56 93 HIS A CA 1
ATOM 763 C C . HIS A 1 93 ? 3.898 -3.221 -3.541 1.00 92.56 93 HIS A C 1
ATOM 765 O O . HIS A 1 93 ? 4.982 -3.254 -2.957 1.00 92.56 93 HIS A O 1
ATOM 771 N N . PHE A 1 94 ? 3.047 -2.205 -3.445 1.00 93.00 94 PHE A N 1
ATOM 772 C CA . PHE A 1 94 ? 3.205 -1.123 -2.480 1.00 93.00 94 PHE A CA 1
ATOM 773 C C . PHE A 1 94 ? 2.555 -1.565 -1.175 1.00 93.00 94 PHE A C 1
ATOM 775 O O . PHE A 1 94 ? 1.338 -1.743 -1.122 1.00 93.00 94 PHE A O 1
ATOM 782 N N . ILE A 1 95 ? 3.372 -1.789 -0.151 1.00 94.75 95 ILE A N 1
ATOM 783 C CA . ILE A 1 95 ? 2.952 -2.381 1.117 1.00 94.75 95 ILE A CA 1
ATOM 784 C C . ILE A 1 95 ? 2.780 -1.265 2.136 1.00 94.75 95 ILE A C 1
ATOM 786 O O . ILE A 1 95 ? 3.737 -0.565 2.464 1.00 94.75 95 ILE A O 1
ATOM 790 N N . PHE A 1 96 ? 1.567 -1.130 2.652 1.00 95.56 96 PHE A N 1
ATOM 791 C CA . PHE A 1 96 ? 1.205 -0.169 3.677 1.00 95.56 96 PHE A CA 1
ATOM 792 C C . PHE A 1 96 ? 0.886 -0.891 4.977 1.00 95.56 96 PHE A C 1
ATOM 794 O O . PHE A 1 96 ? 0.085 -1.827 4.982 1.00 95.56 96 PHE A O 1
ATOM 801 N N . ASP A 1 97 ? 1.447 -0.407 6.078 1.00 96.19 97 ASP A N 1
ATOM 802 C CA . ASP A 1 97 ? 0.963 -0.761 7.405 1.00 96.19 97 ASP A CA 1
ATOM 803 C C . ASP A 1 97 ? -0.259 0.116 7.701 1.00 96.19 97 ASP A C 1
ATOM 805 O O . ASP A 1 97 ? -0.210 1.348 7.605 1.00 96.19 97 ASP A O 1
ATOM 809 N N . VAL A 1 98 ? -1.385 -0.523 8.012 1.00 95.62 98 VAL A N 1
ATOM 810 C CA . VAL A 1 98 ? -2.665 0.159 8.227 1.00 95.62 98 VAL A CA 1
ATOM 811 C C . VAL A 1 98 ? -3.124 -0.011 9.659 1.00 95.62 98 VAL A C 1
ATOM 813 O O . VAL A 1 98 ? -2.868 -1.035 10.293 1.00 95.62 98 VAL A O 1
ATOM 816 N N . GLY A 1 99 ? -3.839 0.982 10.172 1.00 94.25 99 GLY A N 1
ATOM 817 C CA . GLY A 1 99 ? -4.314 0.924 11.543 1.00 94.25 99 GLY A CA 1
ATOM 818 C C . GLY A 1 99 ? -5.613 1.661 11.776 1.00 94.25 99 GLY A C 1
ATOM 819 O O . GLY A 1 99 ? -6.006 2.559 11.033 1.00 94.25 99 GLY A O 1
ATOM 820 N N . ASN A 1 100 ? -6.271 1.218 12.837 1.00 91.38 100 ASN A N 1
ATOM 821 C CA . ASN A 1 100 ? -7.355 1.875 13.549 1.00 91.38 100 ASN A CA 1
ATOM 822 C C . ASN A 1 100 ? -7.374 1.286 14.980 1.00 91.38 100 ASN A C 1
ATOM 824 O O . ASN A 1 100 ? -6.648 0.321 15.243 1.00 91.38 100 ASN A O 1
ATOM 828 N N . PRO A 1 101 ? -8.209 1.783 15.906 1.00 89.06 101 PRO A N 1
ATOM 829 C CA . PRO A 1 101 ? -8.186 1.346 17.303 1.00 89.06 101 PRO A CA 1
ATOM 830 C C . PRO A 1 101 ? -8.563 -0.128 17.534 1.00 89.06 101 PRO A C 1
ATOM 832 O O . PRO A 1 101 ? -8.397 -0.627 18.641 1.00 89.06 101 PRO A O 1
ATOM 835 N N . LEU A 1 102 ? -9.102 -0.814 16.524 1.00 89.50 102 LEU A N 1
ATOM 836 C CA . LEU A 1 102 ? -9.548 -2.210 16.571 1.00 89.50 102 LEU A CA 1
ATOM 837 C C . LEU A 1 102 ? -8.572 -3.171 15.873 1.00 89.50 102 LEU A C 1
ATOM 839 O O . LEU A 1 102 ? -8.748 -4.388 15.956 1.00 89.50 102 LEU A O 1
ATOM 843 N N . LEU A 1 103 ? -7.570 -2.651 15.161 1.00 90.06 103 LEU A N 1
ATOM 844 C CA . LEU A 1 103 ? -6.639 -3.438 14.359 1.00 90.06 103 LEU A CA 1
ATOM 845 C C . LEU A 1 103 ? -5.313 -3.663 15.089 1.00 90.06 103 LEU A C 1
ATOM 847 O O . LEU A 1 103 ? -4.766 -2.776 15.736 1.00 90.06 103 LEU A O 1
ATOM 851 N N . LYS A 1 104 ? -4.764 -4.868 14.936 1.00 88.38 104 LYS A N 1
ATOM 852 C CA . LYS A 1 104 ? -3.383 -5.193 15.289 1.00 88.38 104 LYS A CA 1
ATOM 853 C C . LYS A 1 104 ? -2.441 -4.424 14.373 1.00 88.38 104 LYS A C 1
ATOM 855 O O . LYS A 1 104 ? -2.699 -4.307 13.175 1.00 88.38 104 LYS A O 1
ATOM 860 N N . GLU A 1 105 ? -1.281 -4.067 14.917 1.00 83.94 105 GLU A N 1
ATOM 861 C CA . GLU A 1 105 ? -0.180 -3.395 14.206 1.00 83.94 105 GLU A CA 1
ATOM 862 C C . GLU A 1 105 ? 0.327 -4.166 12.974 1.00 83.94 105 GLU A C 1
ATOM 864 O O . GLU A 1 105 ? 0.962 -3.591 12.104 1.00 83.94 105 GLU A O 1
ATOM 869 N N . SER A 1 106 ? 0.034 -5.468 12.876 1.00 87.50 106 SER A N 1
ATOM 870 C CA . SER A 1 106 ? 0.404 -6.306 11.724 1.00 87.50 106 SER A CA 1
ATOM 871 C C . SER A 1 106 ? -0.608 -6.296 10.571 1.00 87.50 106 SER A C 1
ATOM 873 O O . SER A 1 106 ? -0.500 -7.134 9.678 1.00 87.50 106 SER A O 1
ATOM 875 N N . SER A 1 107 ? -1.608 -5.411 10.605 1.00 94.94 107 SER A N 1
ATOM 876 C CA . SER A 1 107 ? -2.579 -5.261 9.516 1.00 94.94 107 SER A CA 1
ATOM 877 C C . SER A 1 107 ? -1.954 -4.512 8.343 1.00 94.94 107 SER A C 1
ATOM 879 O O . SER A 1 107 ? -1.270 -3.507 8.538 1.00 94.94 107 SER A O 1
ATOM 881 N N . GLN A 1 108 ? -2.196 -4.988 7.122 1.00 96.25 108 GLN A N 1
ATOM 882 C CA . GLN A 1 108 ? -1.541 -4.467 5.925 1.00 96.25 108 GLN A CA 1
ATOM 883 C C . GLN A 1 108 ? -2.513 -4.252 4.767 1.00 96.25 108 GLN A C 1
ATOM 885 O O . GLN A 1 108 ? -3.475 -4.997 4.575 1.00 96.25 108 GLN A O 1
ATOM 890 N N . LEU A 1 109 ? -2.217 -3.236 3.963 1.00 95.75 109 LEU A N 1
ATOM 891 C CA . LEU A 1 109 ? -2.816 -2.991 2.657 1.00 95.75 109 LEU A CA 1
ATOM 892 C C . LEU A 1 109 ? -1.716 -3.105 1.605 1.00 95.75 109 LEU A C 1
ATOM 894 O O . LEU A 1 109 ? -0.688 -2.443 1.706 1.00 95.75 109 LEU A O 1
ATOM 898 N N . ILE A 1 110 ? -1.938 -3.919 0.582 1.00 95.75 110 ILE A N 1
ATOM 899 C CA . ILE A 1 110 ? -1.005 -4.093 -0.530 1.00 95.75 110 ILE A CA 1
ATOM 900 C C . ILE A 1 110 ? -1.687 -3.587 -1.791 1.00 95.75 110 ILE A C 1
ATOM 902 O O . ILE A 1 110 ? -2.731 -4.109 -2.164 1.00 95.75 110 ILE A O 1
ATOM 906 N N . ILE A 1 111 ? -1.110 -2.584 -2.448 1.00 93.12 111 ILE A N 1
ATOM 907 C CA . ILE A 1 111 ? -1.603 -2.076 -3.734 1.00 93.12 111 ILE A CA 1
ATOM 908 C C . ILE A 1 111 ? -0.749 -2.675 -4.843 1.00 93.12 111 ILE A C 1
ATOM 910 O O . ILE A 1 111 ? 0.479 -2.562 -4.815 1.00 93.12 111 ILE A O 1
ATOM 914 N N . GLU A 1 112 ? -1.408 -3.299 -5.813 1.00 93.00 112 GLU A N 1
ATOM 915 C CA . GLU A 1 112 ? -0.770 -3.993 -6.926 1.00 93.00 112 GLU A CA 1
ATOM 916 C C . GLU A 1 112 ? -0.759 -3.094 -8.162 1.00 93.00 112 GLU A C 1
ATOM 918 O O . GLU A 1 112 ? -1.812 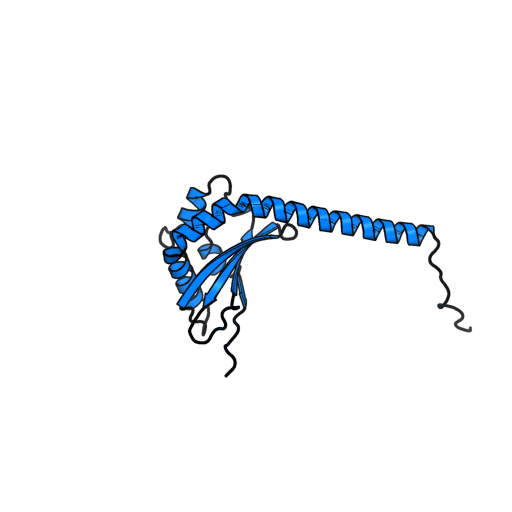-2.651 -8.633 1.00 93.00 112 GLU A O 1
ATOM 923 N N . VAL A 1 113 ? 0.437 -2.820 -8.683 1.00 89.31 113 VAL A N 1
ATOM 924 C CA . VAL A 1 113 ? 0.652 -1.924 -9.824 1.00 89.31 113 VAL A CA 1
ATOM 925 C C . VAL A 1 113 ? 1.529 -2.607 -10.876 1.00 89.31 113 VAL A C 1
ATOM 927 O O . VAL A 1 113 ? 2.690 -2.907 -10.585 1.00 89.31 113 VAL A O 1
ATOM 930 N N . PRO A 1 114 ? 1.037 -2.835 -12.105 1.00 89.06 114 PRO A N 1
ATOM 931 C CA . PRO A 1 114 ? 1.839 -3.412 -13.181 1.00 89.06 114 PRO A CA 1
ATOM 932 C C . PRO A 1 114 ? 3.074 -2.562 -13.493 1.00 89.06 114 PRO A C 1
ATOM 934 O O . PRO A 1 114 ? 3.018 -1.328 -13.470 1.00 89.06 114 PRO A O 1
ATOM 937 N N . ARG A 1 115 ? 4.195 -3.200 -13.844 1.00 84.69 115 ARG A N 1
ATOM 938 C CA . ARG A 1 115 ? 5.435 -2.488 -14.197 1.00 84.69 115 ARG A CA 1
ATOM 939 C C . ARG A 1 115 ? 5.234 -1.503 -15.344 1.00 84.69 115 ARG A C 1
ATOM 941 O O . ARG A 1 115 ? 5.826 -0.425 -15.305 1.00 84.69 115 ARG A O 1
ATOM 948 N N . GLU A 1 116 ? 4.436 -1.854 -16.350 1.00 83.69 116 GLU A N 1
ATOM 949 C CA . GLU A 1 116 ? 4.146 -0.986 -17.496 1.00 83.69 116 GLU A CA 1
ATOM 950 C C . GLU A 1 116 ? 3.376 0.291 -17.129 1.00 83.69 116 GLU A C 1
ATOM 952 O O . GLU A 1 116 ? 3.500 1.291 -17.833 1.00 83.69 116 GLU A O 1
ATOM 957 N N . ALA A 1 117 ? 2.634 0.283 -16.017 1.00 81.81 117 ALA A N 1
ATOM 958 C CA . ALA A 1 117 ? 1.914 1.453 -15.525 1.00 81.81 117 ALA A CA 1
ATOM 959 C C . ALA A 1 117 ? 2.842 2.430 -14.780 1.00 81.81 117 ALA A C 1
ATOM 961 O O . ALA A 1 117 ? 2.538 3.616 -14.666 1.00 81.81 117 ALA A O 1
ATOM 962 N N . LEU A 1 118 ? 4.001 1.975 -14.286 1.00 78.94 118 LEU A N 1
ATOM 963 C CA . LEU A 1 118 ? 4.963 2.847 -13.613 1.00 78.94 118 LEU A CA 1
ATOM 964 C C . LEU A 1 118 ? 5.983 3.437 -14.588 1.00 78.94 118 LEU A C 1
ATOM 966 O O . LEU A 1 118 ? 6.782 2.733 -15.209 1.00 78.94 118 LEU A O 1
ATOM 970 N N . ASP A 1 119 ? 6.027 4.768 -14.629 1.00 74.62 119 ASP A N 1
ATOM 971 C CA . ASP A 1 119 ? 7.126 5.494 -15.260 1.00 74.62 119 ASP A CA 1
ATOM 972 C C . ASP A 1 119 ? 8.250 5.712 -14.242 1.00 74.62 119 ASP A C 1
ATOM 974 O O . ASP A 1 119 ? 8.323 6.742 -13.572 1.00 74.62 119 ASP A O 1
ATOM 978 N N . LEU A 1 120 ? 9.107 4.699 -14.105 1.00 73.19 120 LEU A N 1
ATOM 979 C CA . LEU A 1 120 ? 10.279 4.745 -13.227 1.00 73.19 120 LEU A CA 1
ATOM 980 C C . LEU A 1 120 ? 11.395 5.656 -13.762 1.00 73.19 120 LEU A C 1
ATOM 982 O O . LEU A 1 120 ? 12.302 5.998 -13.010 1.00 73.19 120 LEU A O 1
ATOM 986 N N . GLU A 1 121 ? 11.332 6.080 -15.030 1.00 71.38 121 GLU A N 1
ATOM 987 C CA . GLU A 1 121 ? 12.275 7.056 -15.590 1.00 71.38 121 GLU A CA 1
ATOM 988 C C . GLU A 1 121 ? 11.974 8.476 -15.080 1.00 71.38 121 GLU A C 1
ATOM 990 O O . GLU A 1 121 ? 12.834 9.356 -15.135 1.00 71.38 121 GLU A O 1
ATOM 995 N N . ASN A 1 122 ? 10.767 8.701 -14.543 1.00 72.69 122 ASN A N 1
ATOM 996 C CA . ASN A 1 122 ? 10.325 9.983 -14.008 1.00 72.69 122 ASN A CA 1
ATOM 997 C C . ASN A 1 122 ? 9.623 9.833 -12.645 1.00 72.69 122 ASN A C 1
ATOM 999 O O . ASN A 1 122 ? 8.403 9.978 -12.519 1.00 72.69 122 ASN A O 1
ATOM 1003 N N . ILE A 1 123 ? 10.429 9.576 -11.610 1.00 71.25 123 ILE A N 1
ATOM 1004 C CA . ILE A 1 123 ? 9.976 9.410 -10.219 1.00 71.25 123 ILE A CA 1
ATOM 1005 C C . ILE A 1 123 ? 9.177 10.630 -9.729 1.00 71.25 123 ILE A C 1
ATOM 1007 O O . ILE A 1 123 ? 8.124 10.460 -9.117 1.00 71.25 123 ILE A O 1
ATOM 1011 N N . ASP A 1 124 ? 9.598 11.853 -10.064 1.00 72.50 124 ASP A N 1
ATOM 1012 C CA . ASP A 1 124 ? 8.893 13.081 -9.662 1.00 72.50 124 ASP A CA 1
ATOM 1013 C C . ASP A 1 124 ? 7.439 13.095 -10.162 1.00 72.50 124 ASP A C 1
ATOM 1015 O O . ASP A 1 124 ? 6.511 13.488 -9.444 1.00 72.50 124 ASP A O 1
ATOM 1019 N N . ARG A 1 125 ? 7.211 12.625 -11.397 1.00 71.19 125 ARG A N 1
ATOM 1020 C CA . ARG A 1 125 ? 5.863 12.491 -11.962 1.00 71.19 125 ARG A CA 1
ATOM 1021 C C . ARG A 1 125 ? 5.055 11.422 -11.235 1.00 71.19 125 ARG A C 1
ATOM 1023 O O . ARG A 1 125 ? 3.858 11.619 -11.032 1.00 71.19 125 ARG A O 1
ATOM 1030 N N . LEU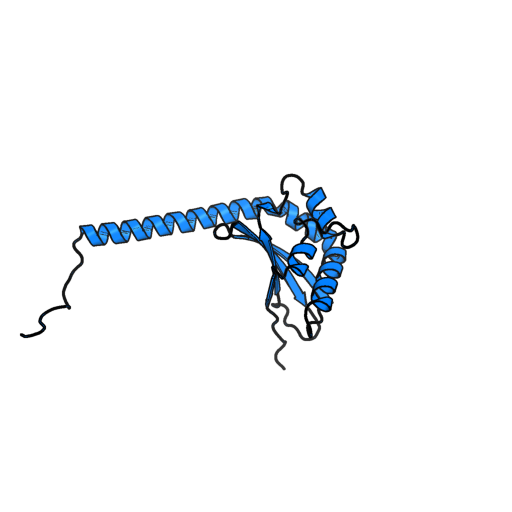 A 1 126 ? 5.684 10.322 -10.82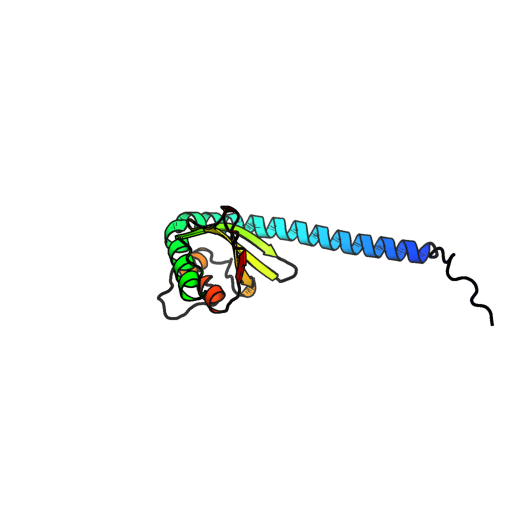7 1.00 69.56 126 LEU A N 1
ATOM 1031 C CA . LEU A 1 126 ? 5.024 9.257 -10.074 1.00 69.56 126 LEU A CA 1
ATOM 1032 C C . LEU A 1 126 ? 4.545 9.750 -8.698 1.00 69.56 126 LEU A C 1
ATOM 1034 O O . 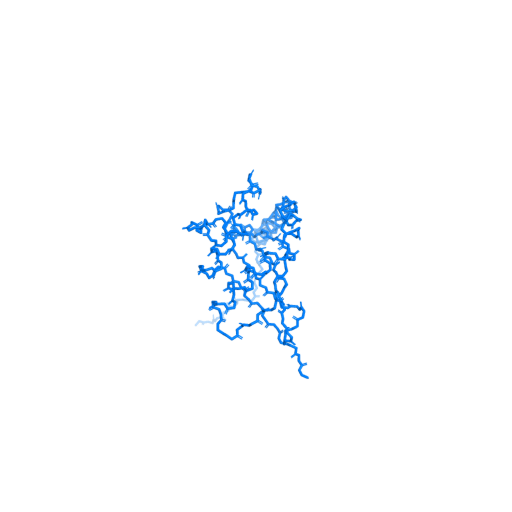LEU A 1 126 ? 3.381 9.544 -8.348 1.00 69.56 126 LEU A O 1
ATOM 1038 N N . ILE A 1 127 ? 5.388 10.484 -7.963 1.00 71.62 127 ILE A N 1
ATOM 1039 C CA . ILE A 1 127 ? 5.009 11.109 -6.685 1.00 71.62 127 ILE A CA 1
ATOM 1040 C C . ILE A 1 127 ? 3.841 12.079 -6.890 1.00 71.62 127 ILE A C 1
ATOM 1042 O O . ILE A 1 127 ? 2.828 12.003 -6.192 1.00 71.62 127 ILE A O 1
ATOM 1046 N N . LYS A 1 128 ? 3.927 12.945 -7.906 1.00 73.19 128 LYS A N 1
ATOM 1047 C CA . LYS A 1 128 ? 2.862 13.902 -8.233 1.00 73.19 128 LYS A CA 1
ATOM 1048 C C . LYS A 1 128 ? 1.527 13.215 -8.553 1.00 73.19 128 LYS A C 1
ATOM 1050 O O . LYS A 1 128 ? 0.485 13.653 -8.072 1.00 73.19 128 LYS A O 1
ATOM 1055 N N . ASN A 1 129 ? 1.555 12.139 -9.337 1.00 69.50 129 ASN A N 1
ATOM 1056 C CA . ASN A 1 129 ? 0.358 11.387 -9.726 1.00 69.50 129 ASN A CA 1
ATOM 1057 C C . ASN A 1 129 ? -0.249 10.592 -8.563 1.00 69.50 129 ASN A C 1
ATOM 1059 O O . ASN A 1 129 ? -1.453 10.333 -8.547 1.00 69.50 129 ASN A O 1
ATOM 1063 N N . THR A 1 130 ? 0.571 10.209 -7.587 1.00 66.62 130 THR A N 1
ATOM 1064 C CA . THR A 1 130 ? 0.109 9.520 -6.378 1.00 66.62 130 THR A CA 1
ATOM 1065 C C . THR A 1 130 ? -0.653 10.475 -5.451 1.00 66.62 130 THR A C 1
ATOM 1067 O O . THR A 1 130 ? -1.598 10.063 -4.785 1.00 66.62 130 THR A O 1
ATOM 1070 N N . LEU A 1 131 ? -0.286 11.762 -5.450 1.00 65.19 131 LEU A N 1
ATOM 1071 C CA . LEU A 1 131 ? -0.811 12.780 -4.533 1.00 65.19 131 LEU A CA 1
ATOM 1072 C C . LEU A 1 131 ? -1.895 13.700 -5.122 1.00 65.19 131 LEU A C 1
ATOM 1074 O O . LEU A 1 131 ? -2.441 14.514 -4.378 1.00 65.19 131 LEU A O 1
ATOM 1078 N N . SER A 1 132 ? -2.218 13.613 -6.419 1.00 61.06 132 SER A N 1
ATOM 1079 C CA . SER A 1 132 ? -3.282 14.423 -7.045 1.00 61.06 132 SER A CA 1
ATOM 1080 C C . SER A 1 132 ? -4.548 13.592 -7.296 1.00 61.06 132 SER A C 1
ATOM 1082 O O . SER A 1 132 ? -4.723 13.048 -8.386 1.00 61.06 132 SER A O 1
ATOM 1084 N N . PRO A 1 133 ? -5.470 13.488 -6.320 1.00 49.72 133 PRO A N 1
ATOM 1085 C CA . PRO A 1 133 ? -6.767 12.845 -6.528 1.00 49.72 133 PRO A CA 1
ATOM 1086 C C . PRO A 1 133 ? -7.774 13.727 -7.295 1.00 49.72 133 PRO A C 1
ATOM 1088 O O . PRO A 1 133 ? -8.893 13.280 -7.533 1.00 49.72 133 PRO A O 1
ATOM 1091 N N . TYR A 1 134 ? -7.418 14.971 -7.661 1.00 48.94 134 TYR A N 1
ATOM 1092 C CA . TYR A 1 134 ? -8.365 15.989 -8.154 1.00 48.94 134 TYR A CA 1
ATOM 1093 C C . TYR A 1 134 ? -8.131 16.483 -9.586 1.00 48.94 134 TYR A C 1
ATOM 1095 O O . TYR A 1 134 ? -9.003 17.161 -10.134 1.00 48.94 134 TYR A O 1
ATOM 1103 N N . ASP A 1 135 ? -7.013 16.139 -10.224 1.00 47.91 135 ASP A N 1
ATOM 1104 C CA . ASP A 1 135 ? -6.900 16.341 -11.665 1.00 47.91 135 ASP A CA 1
ATOM 1105 C C . ASP A 1 135 ? -7.678 15.207 -12.343 1.00 47.91 135 ASP A C 1
ATOM 1107 O O . ASP A 1 135 ? -7.368 14.038 -12.147 1.00 47.91 135 ASP A O 1
ATOM 1111 N N . ASN A 1 136 ? -8.721 15.548 -13.109 1.00 45.59 136 ASN A N 1
ATOM 1112 C CA . ASN A 1 136 ? -9.714 14.657 -13.747 1.00 45.59 136 ASN A CA 1
ATOM 1113 C C . ASN A 1 136 ? -9.157 13.580 -14.713 1.00 45.59 136 ASN A C 1
ATOM 1115 O O . ASN A 1 136 ? -9.892 13.010 -15.517 1.00 45.59 136 ASN A O 1
ATOM 1119 N N . ILE A 1 137 ? -7.863 13.295 -14.657 1.00 50.41 137 ILE A N 1
ATOM 1120 C CA . ILE A 1 137 ? -7.197 12.203 -15.341 1.00 50.41 137 ILE A CA 1
ATOM 1121 C C . ILE A 1 137 ? -6.542 11.376 -14.234 1.00 50.41 137 ILE A C 1
ATOM 1123 O O . ILE A 1 137 ? -5.388 11.612 -13.879 1.00 50.41 137 ILE A O 1
ATOM 1127 N N . LEU A 1 138 ? -7.285 10.414 -13.672 1.00 57.88 138 LEU A N 1
ATOM 1128 C CA . LEU A 1 138 ? -6.676 9.326 -12.908 1.00 57.88 138 LEU A CA 1
ATOM 1129 C C . LEU A 1 138 ? -5.755 8.581 -13.877 1.00 57.88 138 LEU A C 1
ATOM 1131 O O . LEU A 1 138 ? -6.195 7.730 -14.646 1.00 57.88 138 LEU A O 1
ATOM 1135 N N . SER A 1 139 ? -4.494 8.998 -13.911 1.00 67.81 139 SER A N 1
ATOM 1136 C CA . SER A 1 139 ? -3.459 8.341 -14.692 1.00 67.81 139 SER A CA 1
ATOM 1137 C C . SER A 1 139 ? -3.327 6.913 -14.179 1.00 67.81 139 SER A C 1
ATOM 1139 O O . SER A 1 139 ? -3.313 6.698 -12.966 1.00 67.81 139 SER A O 1
ATOM 1141 N N . GLU A 1 140 ? -3.191 5.956 -15.095 1.00 71.19 140 GLU A N 1
ATOM 1142 C CA . GLU A 1 140 ? -2.901 4.552 -14.771 1.00 71.19 140 GLU A CA 1
ATOM 1143 C C . GLU A 1 140 ? -1.657 4.421 -13.877 1.00 71.19 140 GLU A C 1
ATOM 1145 O O . GLU A 1 140 ? -1.525 3.469 -13.132 1.00 71.19 140 GLU A O 1
ATOM 1150 N N . ASN A 1 141 ? -0.794 5.436 -13.846 1.00 72.56 141 ASN A N 1
ATOM 1151 C CA . ASN A 1 141 ? 0.389 5.497 -12.998 1.00 72.56 141 ASN A CA 1
ATOM 1152 C C . ASN A 1 141 ? 0.081 5.845 -11.520 1.00 72.56 141 ASN A C 1
ATOM 1154 O O . ASN A 1 141 ? 1.013 6.002 -10.736 1.00 72.56 141 ASN A O 1
ATOM 1158 N N . SER A 1 142 ? -1.180 6.070 -11.129 1.00 82.00 142 SER A N 1
ATOM 1159 C CA . SER A 1 142 ? -1.569 6.497 -9.774 1.00 82.00 142 SER A CA 1
ATOM 1160 C C . SER A 1 142 ? -1.988 5.319 -8.892 1.00 82.00 142 SER A C 1
ATOM 1162 O O . SER A 1 142 ? -2.850 4.529 -9.272 1.00 82.00 142 SER A O 1
ATOM 1164 N N . LEU A 1 143 ? -1.493 5.254 -7.650 1.00 85.75 143 LEU A N 1
ATOM 1165 C CA . LEU A 1 143 ? -1.944 4.242 -6.678 1.00 85.75 143 LEU A CA 1
ATOM 1166 C C . LEU A 1 143 ? -3.461 4.307 -6.427 1.00 85.75 143 LEU A C 1
ATOM 1168 O O . LEU A 1 143 ? -4.116 3.276 -6.284 1.00 85.75 143 LEU A O 1
ATOM 1172 N N . ILE A 1 144 ? -4.041 5.512 -6.442 1.00 84.94 144 ILE A N 1
ATOM 1173 C CA . ILE A 1 144 ? -5.485 5.721 -6.262 1.00 84.94 144 ILE A CA 1
ATOM 1174 C C . ILE A 1 144 ? -6.281 5.131 -7.431 1.00 84.94 144 ILE A C 1
ATOM 1176 O O . ILE A 1 144 ? -7.375 4.603 -7.227 1.00 84.94 144 ILE A O 1
ATOM 1180 N N . TYR A 1 145 ? -5.738 5.171 -8.653 1.00 85.88 145 TYR A N 1
ATOM 1181 C CA . TYR A 1 145 ? -6.360 4.511 -9.799 1.00 85.88 145 TYR A CA 1
ATOM 1182 C C . TYR A 1 145 ? -6.469 3.001 -9.553 1.00 85.88 145 TYR A C 1
ATOM 1184 O O . TYR A 1 145 ? -7.564 2.448 -9.651 1.00 85.88 145 TYR A O 1
ATOM 1192 N N . HIS A 1 146 ? -5.376 2.357 -9.141 1.00 87.62 146 HIS A N 1
ATOM 1193 C CA . HIS A 1 146 ? -5.346 0.921 -8.843 1.00 87.62 146 HIS A CA 1
ATOM 1194 C C . HIS A 1 146 ? -6.279 0.536 -7.692 1.00 87.62 146 HIS A C 1
ATOM 1196 O O . HIS A 1 146 ? -7.039 -0.431 -7.813 1.00 87.62 146 HIS A O 1
ATOM 1202 N N . LEU A 1 147 ? -6.328 1.348 -6.631 1.00 87.19 147 LEU A N 1
ATOM 1203 C CA . LEU A 1 147 ? -7.326 1.195 -5.574 1.00 87.19 147 LEU A CA 1
ATOM 1204 C C . LEU A 1 147 ? -8.746 1.251 -6.129 1.00 87.19 147 LEU A C 1
ATOM 1206 O O . LEU A 1 147 ? -9.549 0.364 -5.856 1.00 87.19 147 LEU A O 1
ATOM 1210 N N . ASN A 1 148 ? -9.068 2.227 -6.975 1.00 85.81 148 ASN A N 1
ATOM 1211 C CA . ASN A 1 148 ? -10.398 2.343 -7.570 1.00 85.81 148 ASN A CA 1
ATOM 1212 C C . ASN A 1 148 ? -10.742 1.170 -8.498 1.00 85.81 148 ASN A C 1
ATOM 1214 O O . ASN A 1 148 ? -11.894 0.730 -8.491 1.00 85.81 148 ASN A O 1
ATOM 1218 N N . GLN A 1 149 ? -9.762 0.588 -9.193 1.00 87.75 149 GLN A N 1
ATOM 1219 C CA . GLN A 1 149 ? -9.951 -0.619 -10.009 1.00 87.75 149 GLN A CA 1
ATOM 1220 C C . GLN A 1 149 ? -10.083 -1.913 -9.189 1.00 87.75 149 GLN A C 1
ATOM 1222 O O . GLN A 1 149 ? -10.567 -2.911 -9.710 1.00 87.75 149 GLN A O 1
ATOM 1227 N N . GLY A 1 150 ? -9.726 -1.907 -7.899 1.00 89.00 150 GLY A N 1
ATOM 1228 C CA . GLY A 1 150 ? -9.759 -3.120 -7.065 1.00 89.00 150 GLY A CA 1
ATOM 1229 C C . GLY A 1 150 ? -8.459 -3.922 -7.092 1.00 89.00 150 GLY A C 1
ATOM 1230 O O . GLY A 1 150 ? -8.460 -5.081 -6.702 1.00 89.00 150 GLY A O 1
ATOM 1231 N N . SER A 1 151 ? -7.368 -3.312 -7.554 1.00 91.88 151 SER A N 1
ATOM 1232 C CA . SER A 1 151 ? -6.035 -3.913 -7.648 1.00 91.88 151 SER A CA 1
ATOM 1233 C C . SER A 1 151 ? -5.294 -3.769 -6.314 1.00 91.88 151 SER A C 1
ATOM 1235 O O . SER A 1 151 ? -4.331 -3.008 -6.194 1.00 91.88 151 SER A O 1
ATOM 1237 N N . TYR A 1 152 ? -5.831 -4.399 -5.269 1.00 94.31 152 TYR A N 1
ATOM 1238 C CA . TYR A 1 152 ? -5.253 -4.395 -3.928 1.00 94.31 152 TYR A CA 1
ATOM 1239 C C . TYR A 1 152 ? -5.689 -5.605 -3.103 1.00 94.31 152 TYR A C 1
ATOM 1241 O O . TYR A 1 152 ? -6.728 -6.219 -3.345 1.00 94.31 152 TYR A O 1
ATOM 1249 N N . ILE A 1 153 ? -4.911 -5.887 -2.064 1.00 94.25 153 ILE A N 1
ATOM 1250 C CA . ILE A 1 153 ? -5.164 -6.916 -1.060 1.00 94.25 153 ILE A CA 1
ATOM 1251 C C . ILE A 1 153 ? -5.213 -6.233 0.306 1.00 94.25 153 ILE A C 1
ATOM 1253 O O . ILE A 1 153 ? -4.345 -5.420 0.623 1.00 94.25 153 ILE A O 1
ATOM 1257 N N . ILE A 1 154 ? -6.210 -6.570 1.128 1.00 92.69 154 ILE A N 1
ATOM 1258 C CA . ILE A 1 154 ? -6.308 -6.091 2.512 1.00 92.69 154 ILE A CA 1
ATOM 1259 C C . ILE A 1 154 ? -6.208 -7.282 3.470 1.00 92.69 154 ILE A C 1
ATOM 1261 O O . ILE A 1 154 ? -7.050 -8.179 3.434 1.00 92.69 154 ILE A O 1
ATOM 1265 N N . ASP A 1 155 ? -5.204 -7.266 4.345 1.00 93.56 155 ASP A N 1
ATOM 1266 C CA . ASP A 1 155 ? -5.054 -8.183 5.479 1.00 93.56 155 ASP A CA 1
ATOM 1267 C C . ASP A 1 155 ? -5.335 -7.409 6.774 1.00 93.56 155 ASP A C 1
ATOM 1269 O O . ASP A 1 155 ? -4.460 -6.737 7.322 1.00 93.56 155 ASP A O 1
ATOM 1273 N N . LEU A 1 156 ? -6.586 -7.460 7.242 1.00 91.25 156 LEU A N 1
ATOM 1274 C CA . LEU A 1 156 ? -6.998 -6.840 8.501 1.00 91.25 156 LEU A CA 1
ATOM 1275 C C . LEU A 1 156 ? -7.006 -7.868 9.624 1.00 91.25 156 LEU A C 1
ATOM 1277 O O . LEU A 1 156 ? -7.739 -8.859 9.575 1.00 91.25 156 LEU A O 1
ATOM 1281 N N . ARG A 1 157 ? -6.252 -7.589 10.685 1.00 90.19 157 ARG A N 1
ATOM 1282 C CA . ARG A 1 157 ? -6.174 -8.450 11.865 1.00 90.19 157 ARG A CA 1
ATOM 1283 C C . ARG A 1 157 ? -6.711 -7.690 13.059 1.00 90.19 157 ARG A C 1
ATOM 1285 O O . ARG A 1 157 ? -6.167 -6.654 13.411 1.00 90.19 157 ARG A O 1
ATOM 1292 N N . LEU A 1 158 ? -7.761 -8.198 13.692 1.00 88.56 158 LEU A N 1
ATOM 1293 C CA . LEU A 1 158 ? -8.340 -7.566 14.877 1.00 88.56 158 LEU A CA 1
ATOM 1294 C C . LEU A 1 158 ? -7.487 -7.83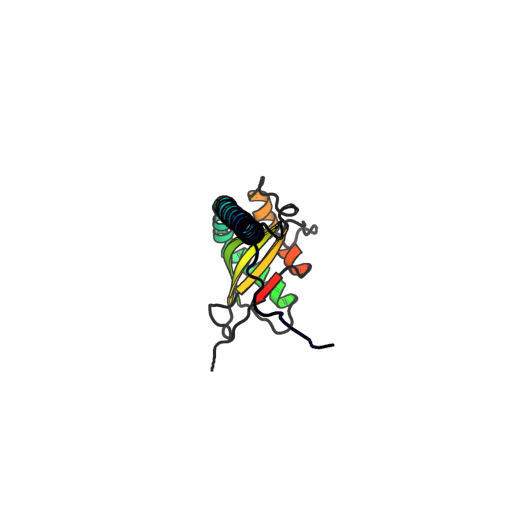6 16.118 1.00 88.56 158 LEU A C 1
ATOM 1296 O O . LEU A 1 158 ? -6.848 -8.890 16.218 1.00 88.56 158 LEU A O 1
ATOM 1300 N N . ILE A 1 159 ? -7.469 -6.879 17.046 1.00 86.69 159 ILE A N 1
ATOM 1301 C CA . ILE A 1 159 ? -6.945 -7.092 18.401 1.00 86.69 159 ILE A CA 1
ATOM 1302 C C . ILE A 1 159 ? -7.815 -8.174 19.058 1.00 86.69 159 ILE A C 1
ATOM 1304 O O . ILE A 1 159 ? -9.036 -8.134 18.930 1.00 86.69 159 ILE A O 1
ATOM 1308 N N . ASP A 1 160 ? -7.186 -9.176 19.677 1.00 83.25 160 ASP A N 1
ATOM 1309 C CA . ASP A 1 160 ? -7.934 -10.197 20.419 1.00 83.25 160 ASP A CA 1
ATOM 1310 C C . ASP A 1 160 ? -8.373 -9.574 21.758 1.00 83.25 160 ASP A C 1
ATOM 1312 O O . ASP A 1 160 ? -7.544 -8.936 22.412 1.00 83.25 160 ASP A O 1
ATOM 1316 N N . ASP A 1 161 ? -9.649 -9.736 22.126 1.00 61.88 161 ASP A N 1
ATOM 1317 C CA . ASP A 1 161 ? -10.219 -9.286 23.413 1.00 61.88 161 ASP A CA 1
ATOM 1318 C C . ASP A 1 161 ? -9.565 -9.962 24.636 1.00 61.88 161 ASP A C 1
ATOM 1320 O O . ASP A 1 161 ? -9.298 -11.190 24.584 1.00 61.88 161 ASP A O 1
#

pLDDT: mean 76.93, std 15.78, range [41.69, 96.25]

Sequence (161 aa):
MPRKDLENYELPNTKKDIFNKLINIRRIDENLILKNNEEITNDLNPLLEQLKTQEFPLSDAITKAINQKEKGIALDYALINDIKYNLLDNTFHFIFDVGNPLLKESSQLIIEVPREALDLENIDRLIKNTLSPYDNILSENSLIYHLNQGSYIIDLRLIDD

Secondary structure (DSSP, 8-state):
------S-----HHHHHHHHHHHHHHHHHHHHHHHHHHHHHHHTHHHHHHHHHTHHHHHHHHHHHHHHHSTT---SEEEEEEEEEETTTTEEEEEEEEE-TTB-TT-EEEEEEEGGG--TT-HHHHHHHHH-SSSS---TT-HHHHHHHT-EEEE--BPP-

Organism: NCBI:txid1145110